Protein AF-A0A1D2MT28-F1 (afdb_monomer_lite)

Secondary structure (DSSP, 8-state):
-----TT-EEEEEEE---SS--HHHHHHHHHHHTSHHHHHTTT--TT--HHHHHHTTT-SEEEEEEE-----S---GGGSGGGTS--EEEEEEEPPP-----------

Sequence (108 aa):
MTERFQGGKFYFMEHVLDPSISLLKITQVILGSLGIWSLLLDGCRLDKDIRKALEQGGFAHVDVKNFRLNLDGGVPLAYAILYLVKPHIYGTATTALKVKAKTNSFGL

Radius of gyration: 19.91 Å; chains: 1; bounding box: 69×28×50 Å

Organism: Orchesella cincta (NCBI:txid48709)

InterPro domains:
  IPR052356 Thiol S-methyltransferase [PTHR45036] (6-94)

pLDDT: mean 73.04, std 12.8, range [37.41, 91.56]

Structure (mmCIF, N/CA/C/O backbone):
data_AF-A0A1D2MT28-F1
#
_entry.id   AF-A0A1D2MT28-F1
#
loop_
_atom_site.group_PDB
_atom_site.id
_atom_site.type_symbol
_atom_site.label_atom_id
_atom_site.label_alt_id
_atom_site.label_comp_id
_atom_site.label_asym_id
_atom_site.label_entity_id
_atom_site.label_seq_id
_atom_site.pdbx_PDB_ins_code
_atom_site.Cartn_x
_atom_site.Cartn_y
_atom_site.Cartn_z
_atom_site.occupancy
_atom_site.B_iso_or_equiv
_atom_site.auth_seq_id
_atom_site.auth_comp_id
_atom_site.auth_asym_id
_atom_site.auth_atom_id
_atom_site.pdbx_PDB_model_num
ATOM 1 N N . MET A 1 1 ? -8.723 -18.581 13.383 1.00 37.41 1 MET A N 1
ATOM 2 C CA . MET A 1 1 ? -9.760 -17.541 13.546 1.00 37.41 1 MET A CA 1
ATOM 3 C C . MET A 1 1 ? -9.310 -16.678 14.717 1.00 37.41 1 MET A C 1
ATOM 5 O O . MET A 1 1 ? -9.408 -17.121 15.848 1.00 37.41 1 MET A O 1
ATOM 9 N N . THR A 1 2 ? -8.633 -15.560 14.461 1.00 51.28 2 THR A N 1
ATOM 10 C CA . THR A 1 2 ? -8.054 -14.710 15.515 1.00 51.28 2 THR A CA 1
ATOM 11 C C . THR A 1 2 ? -9.150 -13.820 16.094 1.00 51.28 2 THR A C 1
ATOM 13 O O . THR A 1 2 ? -9.696 -12.979 15.379 1.00 51.28 2 THR A O 1
ATOM 16 N N . GLU A 1 3 ? -9.504 -14.021 17.364 1.00 56.28 3 GLU A N 1
ATOM 17 C CA . GLU A 1 3 ? -10.391 -13.105 18.084 1.00 56.28 3 GLU A CA 1
ATOM 18 C C . GLU A 1 3 ? -9.769 -11.702 18.101 1.00 56.28 3 GLU A C 1
ATOM 20 O O . GLU A 1 3 ? -8.596 -11.533 18.438 1.00 56.28 3 GLU A O 1
ATOM 25 N N . ARG A 1 4 ? -10.536 -10.684 17.695 1.00 63.75 4 ARG A N 1
ATOM 26 C CA . ARG A 1 4 ? -10.084 -9.289 17.701 1.00 63.75 4 ARG A CA 1
ATOM 27 C C . ARG A 1 4 ? -10.725 -8.551 18.874 1.00 63.75 4 ARG A C 1
ATOM 29 O O . ARG A 1 4 ? -11.948 -8.510 18.982 1.00 63.75 4 ARG A O 1
ATOM 36 N N . PHE A 1 5 ? -9.906 -7.945 19.731 1.00 70.69 5 PHE A N 1
ATOM 37 C CA . PHE A 1 5 ? -10.370 -7.150 20.870 1.00 70.69 5 PHE A CA 1
ATOM 38 C C . PHE A 1 5 ? -11.194 -5.941 20.410 1.00 70.69 5 PHE A C 1
ATOM 40 O O . PHE A 1 5 ? -10.892 -5.322 19.387 1.00 70.69 5 PHE A O 1
ATOM 47 N N . GLN A 1 6 ? -12.240 -5.602 21.163 1.00 81.50 6 GLN A N 1
ATOM 48 C CA . GLN A 1 6 ? -13.125 -4.473 20.860 1.00 81.50 6 GLN A CA 1
ATOM 49 C C . GLN A 1 6 ? -12.384 -3.145 21.042 1.00 81.50 6 GLN A C 1
ATOM 51 O O . GLN A 1 6 ? -11.685 -2.962 22.035 1.00 81.50 6 GLN A O 1
ATOM 56 N N . GLY A 1 7 ? -12.520 -2.229 20.080 1.00 80.06 7 GLY A N 1
ATOM 57 C CA . GLY A 1 7 ? -11.751 -0.978 20.050 1.00 80.06 7 GLY A CA 1
ATOM 58 C C . GLY A 1 7 ? -10.244 -1.145 19.822 1.00 80.06 7 GLY A C 1
ATOM 59 O O . GLY A 1 7 ? -9.506 -0.162 19.872 1.00 80.06 7 GLY A O 1
ATOM 60 N N . GLY A 1 8 ? -9.776 -2.371 19.578 1.00 84.62 8 GLY A N 1
ATOM 61 C CA . GLY A 1 8 ? -8.382 -2.669 19.282 1.00 84.62 8 GLY A CA 1
ATOM 62 C C . GLY A 1 8 ? -7.917 -2.016 17.980 1.00 84.62 8 GLY A C 1
ATOM 63 O O . GLY A 1 8 ? -8.695 -1.835 17.038 1.00 84.62 8 GLY A O 1
ATOM 64 N N . LYS A 1 9 ? -6.623 -1.684 17.924 1.00 88.38 9 LYS A N 1
ATOM 65 C CA . LYS A 1 9 ? -5.958 -1.117 16.746 1.00 88.38 9 LYS A CA 1
ATOM 66 C C . LYS A 1 9 ? -4.923 -2.091 16.201 1.00 88.38 9 LYS A C 1
ATOM 68 O O . LYS A 1 9 ? -4.062 -2.565 16.934 1.00 88.38 9 LYS A O 1
ATOM 73 N N . PHE A 1 10 ? -5.005 -2.353 14.906 1.00 87.31 10 PHE A N 1
ATOM 74 C CA . PHE A 1 10 ? -4.014 -3.091 14.139 1.00 87.31 10 PHE A CA 1
ATOM 75 C C . PHE A 1 10 ? -3.154 -2.094 13.364 1.00 87.31 10 PHE A C 1
ATOM 77 O O . PHE A 1 10 ? -3.671 -1.393 12.498 1.00 87.31 10 PHE A O 1
ATOM 84 N N . TYR A 1 11 ? -1.869 -2.008 13.699 1.00 89.12 11 TYR A N 1
ATOM 85 C CA . TYR A 1 11 ? -0.899 -1.150 13.017 1.00 89.12 11 TYR A CA 1
ATOM 86 C C . TYR A 1 11 ? -0.166 -1.973 11.964 1.00 89.12 11 TYR A C 1
ATOM 88 O O . TYR A 1 11 ? 0.247 -3.095 12.250 1.00 89.12 11 TYR A O 1
ATOM 96 N N . PHE A 1 12 ? 0.004 -1.425 10.765 1.00 86.19 12 PHE A N 1
ATOM 97 C CA . PHE A 1 12 ? 0.679 -2.124 9.673 1.00 86.19 12 PHE A CA 1
ATOM 98 C C . PHE A 1 12 ? 1.568 -1.181 8.870 1.00 86.19 12 PHE A C 1
ATOM 100 O O . PHE A 1 12 ? 1.326 0.028 8.819 1.00 86.19 12 PHE A O 1
ATOM 107 N N . MET A 1 13 ? 2.584 -1.761 8.237 1.00 86.31 13 MET A N 1
ATOM 108 C CA . MET A 1 13 ? 3.447 -1.127 7.251 1.00 86.31 13 MET A CA 1
ATOM 109 C C . MET A 1 13 ? 3.775 -2.174 6.190 1.00 86.31 13 MET A C 1
ATOM 111 O O . MET A 1 13 ? 4.364 -3.197 6.512 1.00 86.31 13 MET A O 1
ATOM 115 N N . GLU A 1 14 ? 3.359 -1.943 4.952 1.00 81.31 14 GLU A N 1
ATOM 116 C CA . GLU A 1 14 ? 3.383 -2.956 3.897 1.00 81.31 14 GLU A CA 1
ATOM 117 C C . GLU A 1 14 ? 3.824 -2.371 2.567 1.00 81.31 14 GLU A C 1
ATOM 119 O O . GLU A 1 14 ? 3.638 -1.179 2.303 1.00 81.31 14 GLU A O 1
ATOM 124 N N . HIS A 1 15 ? 4.358 -3.237 1.710 1.00 84.25 15 HIS A N 1
ATOM 125 C CA . HIS A 1 15 ? 4.541 -2.918 0.303 1.00 84.25 15 HIS A CA 1
ATOM 126 C C . HIS A 1 15 ? 3.200 -3.026 -0.418 1.00 84.25 15 HIS A C 1
ATOM 128 O O . HIS A 1 15 ? 2.400 -3.922 -0.158 1.00 84.25 15 HIS A O 1
ATOM 134 N N . VAL A 1 16 ? 2.967 -2.116 -1.350 1.00 77.94 16 VAL A N 1
ATOM 135 C CA . VAL A 1 16 ? 1.824 -2.161 -2.250 1.00 77.94 16 VAL A CA 1
ATOM 136 C C . VAL A 1 16 ? 2.305 -2.094 -3.682 1.00 77.94 16 VAL A C 1
ATOM 138 O O . VAL A 1 16 ? 3.343 -1.509 -4.002 1.00 77.94 16 VAL A O 1
ATOM 141 N N . LEU A 1 17 ? 1.506 -2.695 -4.551 1.00 76.94 17 LEU A N 1
ATOM 142 C CA . LEU A 1 17 ? 1.703 -2.595 -5.981 1.00 76.94 17 LEU A CA 1
ATOM 143 C C . LEU A 1 17 ? 1.609 -1.126 -6.402 1.00 76.94 17 LEU A C 1
ATOM 145 O O . LEU A 1 17 ? 0.714 -0.407 -5.948 1.00 76.94 17 LEU A O 1
ATOM 149 N N . ASP A 1 18 ? 2.510 -0.674 -7.275 1.00 71.12 18 ASP A N 1
ATOM 150 C CA . ASP A 1 18 ? 2.442 0.705 -7.745 1.00 71.12 18 ASP A CA 1
ATOM 151 C C . ASP A 1 18 ? 1.096 0.963 -8.463 1.00 71.12 18 ASP A C 1
ATOM 153 O O . ASP A 1 18 ? 0.697 0.193 -9.354 1.00 71.12 18 ASP A O 1
ATOM 157 N N . PRO A 1 19 ? 0.337 2.004 -8.059 1.00 65.88 19 PRO A N 1
ATOM 158 C CA . PRO A 1 19 ? -0.941 2.317 -8.687 1.00 65.88 19 PRO A CA 1
ATOM 159 C C . PRO A 1 19 ? -0.765 2.777 -10.140 1.00 65.88 19 PRO A C 1
ATOM 161 O O . PRO A 1 19 ? -1.673 2.591 -10.949 1.00 65.88 19 PRO A O 1
ATOM 164 N N . SER A 1 20 ? 0.400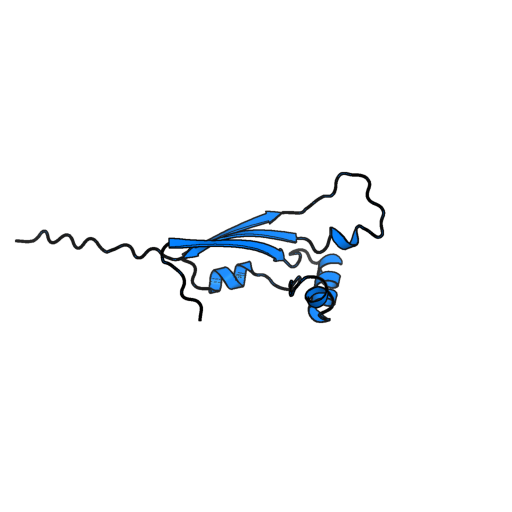 3.326 -10.496 1.00 66.25 20 SER A N 1
ATOM 165 C CA . SER A 1 20 ? 0.726 3.701 -11.869 1.00 66.25 20 SER A CA 1
ATOM 166 C C . SER A 1 20 ? 1.078 2.475 -12.715 1.00 66.25 20 SER A C 1
ATOM 168 O O . SER A 1 20 ? 1.685 1.512 -12.246 1.00 66.25 20 SER A O 1
ATOM 170 N N . ILE A 1 21 ? 0.702 2.494 -13.995 1.00 60.41 21 ILE A N 1
ATOM 171 C CA . ILE A 1 21 ? 1.131 1.471 -14.954 1.00 60.41 21 ILE A CA 1
ATOM 172 C C . ILE A 1 21 ? 2.583 1.786 -15.333 1.00 60.41 21 ILE A C 1
ATOM 174 O O . ILE A 1 21 ? 2.843 2.534 -16.270 1.00 60.41 21 ILE A O 1
ATOM 178 N N . SER A 1 22 ? 3.527 1.269 -14.549 1.00 69.50 22 SER A N 1
ATOM 179 C CA . SER A 1 22 ? 4.962 1.510 -14.715 1.00 69.50 22 SER A CA 1
ATOM 180 C C . SER A 1 22 ? 5.735 0.199 -14.880 1.00 69.50 22 SER A C 1
ATOM 182 O O . SER A 1 22 ? 5.270 -0.872 -14.487 1.00 69.50 22 SER A O 1
ATOM 184 N N . LEU A 1 23 ? 6.950 0.274 -15.433 1.00 72.38 23 LEU A N 1
ATOM 185 C CA . LEU A 1 23 ? 7.874 -0.870 -15.490 1.00 72.38 23 LEU A CA 1
ATOM 186 C C . LEU A 1 23 ? 8.137 -1.457 -14.094 1.00 72.38 23 LEU A C 1
ATOM 188 O O . LEU A 1 23 ? 8.308 -2.663 -13.958 1.00 72.38 23 LEU A O 1
ATOM 192 N N . LEU A 1 24 ? 8.067 -0.616 -13.058 1.00 73.94 24 LEU A N 1
ATOM 193 C CA . LEU A 1 24 ? 8.117 -1.013 -11.654 1.00 73.94 24 LEU A CA 1
ATOM 194 C C . LEU A 1 24 ? 6.976 -1.955 -11.258 1.00 73.94 24 LEU A C 1
ATOM 196 O O . LEU A 1 24 ? 7.201 -2.961 -10.597 1.00 73.94 24 LEU A O 1
ATOM 200 N N . LYS A 1 25 ? 5.753 -1.679 -11.710 1.00 74.31 25 LYS A N 1
ATOM 201 C CA . LYS A 1 25 ? 4.604 -2.557 -11.472 1.00 74.31 25 LYS A CA 1
ATOM 202 C C . LYS A 1 25 ? 4.804 -3.934 -12.106 1.00 74.31 25 LYS A C 1
ATOM 204 O O . LYS A 1 25 ? 4.467 -4.948 -11.504 1.00 74.31 25 LYS A O 1
ATOM 209 N N . ILE A 1 26 ? 5.370 -3.982 -13.311 1.00 78.12 26 ILE A N 1
ATOM 210 C CA . ILE A 1 26 ? 5.645 -5.240 -14.018 1.00 78.12 26 ILE A CA 1
ATOM 211 C C . ILE A 1 26 ? 6.735 -6.033 -13.287 1.00 78.12 26 ILE A C 1
ATOM 213 O O . ILE A 1 26 ? 6.558 -7.229 -13.063 1.00 78.12 26 ILE A O 1
ATOM 217 N N . THR A 1 27 ? 7.819 -5.386 -12.840 1.00 75.62 27 THR A N 1
ATOM 218 C CA . THR A 1 27 ? 8.849 -6.070 -12.042 1.00 75.62 27 THR A CA 1
ATOM 219 C C . THR A 1 27 ? 8.302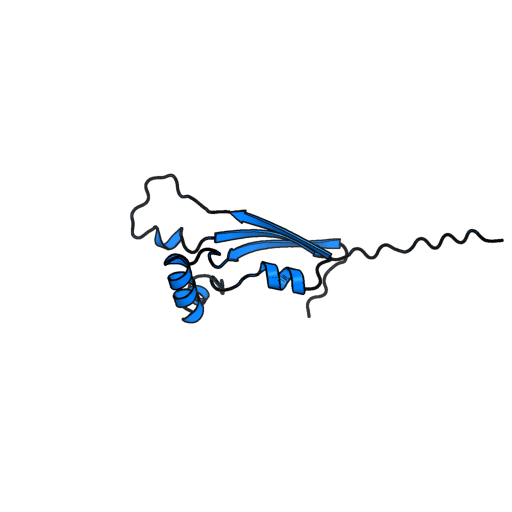 -6.546 -10.698 1.00 75.62 27 THR A C 1
ATOM 221 O O . THR A 1 27 ? 8.587 -7.675 -10.311 1.00 75.62 27 THR A O 1
ATOM 224 N N . GLN A 1 28 ? 7.450 -5.764 -10.026 1.00 74.88 28 GLN A N 1
ATOM 225 C CA . GLN A 1 28 ? 6.766 -6.172 -8.794 1.00 74.88 28 GLN A CA 1
ATOM 226 C C . GLN A 1 28 ? 5.869 -7.402 -9.003 1.00 74.88 28 GLN A C 1
ATOM 228 O O . GLN A 1 28 ? 5.926 -8.339 -8.208 1.00 74.88 28 GLN A O 1
ATOM 233 N N . VAL A 1 29 ? 5.071 -7.437 -10.077 1.00 79.44 29 VAL A N 1
ATOM 234 C CA . VAL A 1 29 ? 4.201 -8.583 -10.392 1.00 79.44 29 VAL A CA 1
ATOM 235 C C . VAL A 1 29 ? 5.021 -9.819 -10.739 1.00 79.44 29 VAL A C 1
ATOM 237 O O . VAL A 1 29 ? 4.703 -10.897 -10.249 1.00 79.44 29 VAL A O 1
ATOM 240 N N . ILE A 1 30 ? 6.078 -9.690 -11.543 1.00 81.44 30 ILE A N 1
ATOM 241 C CA . ILE A 1 30 ? 6.931 -10.827 -11.917 1.00 81.44 30 ILE A CA 1
ATOM 242 C C . ILE A 1 30 ? 7.663 -11.368 -10.683 1.00 81.44 30 ILE A C 1
ATOM 244 O O . ILE A 1 30 ? 7.594 -12.564 -10.412 1.00 81.44 30 ILE A O 1
ATOM 248 N N . LEU A 1 31 ? 8.299 -10.505 -9.885 1.00 75.75 31 LEU A N 1
ATOM 249 C CA . LEU A 1 31 ? 9.014 -10.918 -8.673 1.00 75.75 31 LEU A CA 1
ATOM 250 C C . LEU A 1 31 ? 8.071 -11.503 -7.611 1.00 75.75 31 LEU A C 1
ATOM 252 O O . LEU A 1 31 ? 8.434 -12.472 -6.941 1.00 75.75 31 LEU A O 1
ATOM 256 N N . GLY A 1 32 ? 6.863 -10.945 -7.472 1.00 75.56 32 GLY A N 1
ATOM 257 C CA . GLY A 1 32 ? 5.824 -11.454 -6.577 1.00 75.56 32 GLY A CA 1
ATOM 258 C C . GLY A 1 32 ? 5.243 -12.794 -7.038 1.00 75.56 32 GLY A C 1
ATOM 259 O O . GLY A 1 32 ? 5.149 -13.727 -6.243 1.00 75.56 32 GLY A O 1
ATOM 260 N N . SER A 1 33 ? 4.908 -12.924 -8.325 1.00 79.31 33 SER A N 1
ATOM 261 C CA . SER A 1 33 ? 4.254 -14.120 -8.885 1.00 79.31 33 SER A CA 1
ATOM 262 C C . SER A 1 33 ? 5.204 -15.305 -9.028 1.00 79.31 33 SER A C 1
ATOM 264 O O . SER A 1 33 ? 4.788 -16.445 -8.850 1.00 79.31 33 SER A O 1
ATOM 266 N N . LEU A 1 34 ? 6.487 -15.049 -9.301 1.00 81.50 34 LEU A N 1
ATOM 267 C CA . LEU A 1 34 ? 7.526 -16.081 -9.303 1.00 81.50 34 LEU A CA 1
ATOM 268 C C . LEU A 1 34 ? 7.920 -16.522 -7.886 1.00 81.50 34 LEU A C 1
ATOM 270 O O . LEU A 1 34 ? 8.775 -17.389 -7.732 1.00 81.50 34 LEU A O 1
ATOM 274 N N . GLY A 1 35 ? 7.355 -15.904 -6.843 1.00 75.44 35 GLY A N 1
ATOM 275 C CA . GLY A 1 35 ? 7.659 -16.221 -5.448 1.00 75.44 35 GLY A CA 1
ATOM 276 C C . GLY A 1 35 ? 9.060 -15.804 -5.000 1.00 75.44 35 GLY A C 1
ATOM 277 O O . GLY A 1 35 ? 9.347 -15.872 -3.811 1.00 75.44 35 GLY A O 1
ATOM 278 N N . ILE A 1 36 ? 9.907 -15.309 -5.909 1.00 80.31 36 ILE A N 1
ATOM 279 C CA . ILE A 1 36 ? 11.268 -14.838 -5.624 1.00 80.31 36 ILE A CA 1
ATOM 280 C C . ILE A 1 36 ? 11.222 -13.759 -4.540 1.00 80.31 36 ILE A C 1
ATOM 282 O O . ILE A 1 36 ? 11.998 -13.797 -3.592 1.00 80.31 36 ILE A O 1
ATOM 286 N N . TRP A 1 37 ? 10.267 -12.833 -4.631 1.00 78.31 37 TRP A N 1
ATOM 287 C CA . TRP A 1 37 ? 10.127 -11.774 -3.638 1.00 78.31 37 TRP A CA 1
ATOM 288 C C . TRP A 1 37 ? 9.676 -12.283 -2.271 1.00 78.31 37 TRP A C 1
ATOM 290 O O . TRP A 1 37 ? 10.277 -11.966 -1.249 1.00 78.31 37 TRP A O 1
ATOM 300 N N . SER A 1 38 ? 8.630 -13.109 -2.271 1.00 78.75 38 SER A N 1
ATOM 301 C CA . SER A 1 38 ? 8.096 -13.739 -1.064 1.00 78.75 38 SER A CA 1
ATOM 302 C C . SER A 1 38 ? 9.152 -14.604 -0.371 1.00 78.75 38 SER A C 1
ATOM 304 O O . SER A 1 38 ? 9.143 -14.706 0.849 1.00 78.75 38 SER A O 1
ATOM 306 N N . LEU A 1 39 ? 10.053 -15.226 -1.133 1.00 79.62 39 LEU A N 1
ATOM 307 C CA . LEU A 1 39 ? 11.148 -16.034 -0.608 1.00 79.62 39 LEU A CA 1
ATOM 308 C C . LEU A 1 39 ? 12.263 -15.168 -0.005 1.00 79.62 39 LEU A C 1
ATOM 310 O O . LEU A 1 39 ? 12.816 -15.524 1.029 1.00 79.62 39 LEU A O 1
ATOM 314 N N . LEU A 1 40 ? 12.592 -14.037 -0.638 1.00 76.69 40 LEU A N 1
ATOM 315 C CA . LEU A 1 40 ? 13.680 -13.158 -0.199 1.00 76.69 40 LEU A CA 1
ATOM 316 C C . LEU A 1 40 ? 13.290 -12.223 0.958 1.00 76.69 40 LEU A C 1
ATOM 318 O O . LEU A 1 40 ? 14.176 -11.755 1.668 1.00 76.69 40 LEU A O 1
ATOM 322 N N . LEU A 1 41 ? 11.997 -11.925 1.143 1.00 75.25 41 LEU A N 1
ATOM 323 C CA . LEU A 1 41 ? 11.507 -10.908 2.087 1.00 75.25 41 LEU A CA 1
ATOM 324 C C . LEU A 1 41 ? 10.348 -11.399 2.962 1.00 75.25 41 LEU A C 1
ATOM 326 O O . LEU A 1 41 ? 9.327 -10.728 3.089 1.00 75.25 41 LEU A O 1
ATOM 330 N N . ASP A 1 42 ? 10.520 -12.579 3.554 1.00 73.38 42 ASP A N 1
ATOM 331 C CA . ASP A 1 42 ? 9.659 -13.128 4.615 1.00 73.38 42 ASP A CA 1
ATOM 332 C C . ASP A 1 42 ? 8.159 -13.143 4.278 1.00 73.38 42 ASP A C 1
ATOM 334 O O . ASP A 1 42 ? 7.294 -12.698 5.029 1.00 73.38 42 ASP A O 1
ATOM 338 N N . GLY A 1 43 ? 7.825 -13.610 3.077 1.00 72.50 43 GLY A N 1
ATOM 339 C CA . GLY A 1 43 ? 6.432 -13.696 2.653 1.00 72.50 43 GLY A CA 1
ATOM 340 C C . GLY A 1 43 ? 5.835 -12.382 2.152 1.00 72.50 43 GLY A C 1
ATOM 341 O O . GLY A 1 43 ? 4.647 -12.361 1.827 1.00 72.50 43 GLY A O 1
ATOM 342 N N . CYS A 1 44 ? 6.618 -11.298 2.058 1.00 73.81 44 CYS A N 1
ATOM 343 C CA . CYS A 1 44 ? 6.130 -10.016 1.562 1.00 73.81 44 CYS A CA 1
ATOM 344 C C . CYS A 1 44 ? 5.563 -10.152 0.139 1.00 73.81 44 CYS A C 1
ATOM 346 O O . CYS A 1 44 ? 6.126 -10.823 -0.732 1.00 73.81 44 CYS A O 1
ATOM 348 N N . ARG A 1 45 ? 4.421 -9.506 -0.109 1.00 73.88 45 ARG A N 1
ATOM 349 C CA . ARG A 1 45 ? 3.682 -9.583 -1.373 1.00 73.88 45 ARG A CA 1
ATOM 350 C C . ARG A 1 45 ? 3.596 -8.206 -2.013 1.00 73.88 45 ARG A C 1
ATOM 352 O O . ARG A 1 45 ? 2.718 -7.421 -1.681 1.00 73.88 45 ARG A O 1
ATOM 359 N N . LEU A 1 46 ? 4.479 -7.946 -2.973 1.00 73.56 46 LEU A N 1
ATOM 360 C CA . LEU A 1 46 ? 4.483 -6.708 -3.769 1.00 73.56 46 LEU A CA 1
ATOM 361 C C . LEU A 1 46 ? 3.251 -6.531 -4.647 1.00 73.56 46 LEU A C 1
ATOM 363 O O . LEU A 1 46 ? 2.963 -5.436 -5.111 1.00 73.56 46 LEU A O 1
ATOM 367 N N . ASP A 1 47 ? 2.573 -7.634 -4.931 1.00 71.50 47 ASP A N 1
ATOM 368 C CA . ASP A 1 47 ? 1.460 -7.740 -5.858 1.00 71.50 47 ASP A CA 1
ATOM 369 C C . ASP A 1 47 ? 0.095 -7.587 -5.179 1.00 71.50 47 ASP A C 1
ATOM 371 O O . ASP A 1 47 ? -0.936 -7.658 -5.849 1.00 71.50 47 ASP A O 1
ATOM 375 N N . LYS A 1 48 ? 0.062 -7.376 -3.857 1.00 75.12 48 LYS A N 1
ATOM 376 C CA . LYS A 1 48 ? -1.181 -7.278 -3.092 1.00 75.12 48 LYS A CA 1
ATOM 377 C C . LYS A 1 48 ? -1.507 -5.852 -2.674 1.00 75.12 48 LYS A C 1
ATOM 379 O O . LYS A 1 48 ? -0.663 -5.081 -2.237 1.00 75.12 48 LYS A O 1
ATOM 384 N N . ASP A 1 49 ? -2.797 -5.548 -2.744 1.00 77.50 49 ASP A N 1
ATOM 385 C CA . ASP A 1 49 ? -3.390 -4.354 -2.156 1.00 77.50 49 ASP A CA 1
ATOM 386 C C . ASP A 1 49 ? -4.022 -4.723 -0.805 1.00 77.50 49 ASP A C 1
ATOM 388 O O . ASP A 1 49 ? -5.174 -5.165 -0.731 1.00 77.50 49 ASP A O 1
ATOM 392 N N . ILE A 1 50 ? -3.247 -4.593 0.279 1.00 81.44 50 ILE A N 1
ATOM 393 C CA . ILE A 1 50 ? -3.721 -4.924 1.632 1.00 81.44 50 ILE A CA 1
ATOM 394 C C . ILE A 1 50 ? -4.828 -3.974 2.107 1.00 81.44 50 ILE A C 1
ATOM 396 O O . ILE A 1 50 ? -5.634 -4.365 2.950 1.00 81.44 50 ILE A O 1
ATOM 400 N N . ARG A 1 51 ? -4.945 -2.764 1.538 1.00 82.56 51 ARG A N 1
ATOM 401 C CA . ARG A 1 51 ? -6.010 -1.820 1.903 1.00 82.56 51 ARG A CA 1
ATOM 402 C C . ARG A 1 51 ? -7.381 -2.451 1.685 1.00 82.56 51 ARG A C 1
ATOM 404 O O . ARG A 1 51 ? -8.179 -2.482 2.615 1.00 82.56 51 ARG A O 1
ATOM 411 N N . LYS A 1 52 ? -7.619 -3.032 0.505 1.00 82.94 52 LYS A N 1
ATOM 412 C CA . LYS A 1 52 ? -8.894 -3.698 0.190 1.00 82.94 52 LYS A CA 1
ATOM 413 C C . LYS A 1 52 ? -9.172 -4.875 1.118 1.00 82.94 52 LYS A C 1
ATOM 415 O O . LYS A 1 52 ? -10.302 -5.055 1.562 1.00 82.94 52 LYS A O 1
ATOM 420 N N . ALA A 1 53 ? -8.141 -5.655 1.440 1.00 84.94 53 ALA A N 1
ATOM 421 C CA . ALA A 1 53 ? -8.275 -6.779 2.363 1.00 84.94 53 ALA A CA 1
ATOM 422 C C . ALA A 1 53 ? -8.637 -6.319 3.788 1.00 84.94 53 ALA A C 1
ATOM 424 O O . ALA A 1 53 ? -9.421 -6.981 4.465 1.00 84.94 53 ALA A O 1
ATOM 425 N N . LEU A 1 54 ? -8.105 -5.1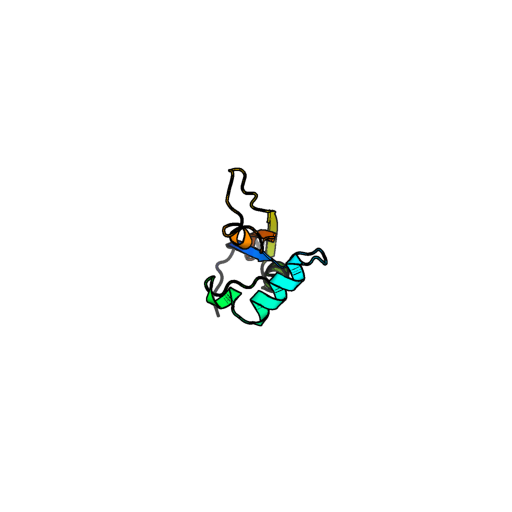78 4.240 1.00 85.75 54 LEU A N 1
ATOM 426 C CA . LEU A 1 54 ? -8.446 -4.582 5.533 1.00 85.75 54 LEU A CA 1
ATOM 427 C C . LEU A 1 54 ? -9.850 -3.970 5.526 1.00 85.75 54 LEU A C 1
ATOM 429 O O . LEU A 1 54 ? -10.607 -4.192 6.466 1.00 85.75 54 LEU A O 1
ATOM 433 N N . GLU A 1 55 ? -10.233 -3.269 4.461 1.00 85.00 55 GLU A N 1
ATOM 434 C CA . GLU A 1 55 ? -11.582 -2.710 4.299 1.00 85.00 55 GLU A CA 1
ATOM 435 C C . GLU A 1 55 ? -12.656 -3.811 4.294 1.00 85.00 55 GLU A C 1
ATOM 437 O O . GLU A 1 55 ? -13.686 -3.683 4.951 1.00 85.00 55 GLU A O 1
ATOM 442 N N . GLN A 1 56 ? -12.389 -4.943 3.638 1.00 86.12 56 GLN A N 1
ATOM 443 C CA . GLN A 1 56 ? -13.274 -6.116 3.636 1.00 86.12 56 GLN A CA 1
ATOM 444 C C . GLN A 1 56 ? -13.161 -6.968 4.913 1.00 86.12 56 GLN A C 1
ATOM 446 O O . GLN A 1 56 ? -13.995 -7.835 5.165 1.00 86.12 56 GLN A O 1
ATOM 451 N N . GLY A 1 57 ? -12.138 -6.730 5.738 1.00 83.81 57 GLY A N 1
ATOM 452 C CA . GLY A 1 57 ? -11.776 -7.556 6.891 1.00 83.81 57 GLY A CA 1
ATOM 453 C C . GLY A 1 57 ? -12.635 -7.356 8.145 1.00 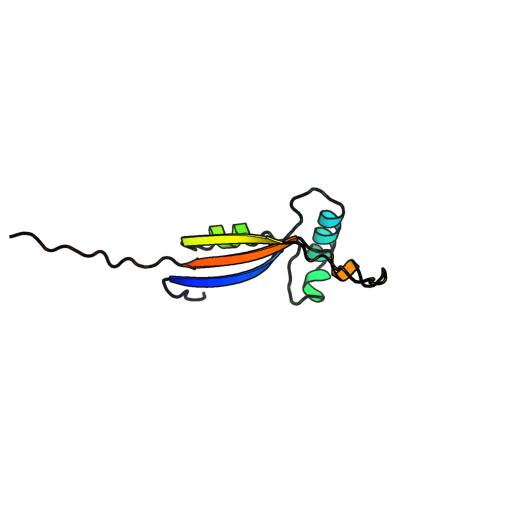83.81 57 GLY A C 1
ATOM 454 O O . GLY A 1 57 ? -12.333 -7.966 9.177 1.00 83.81 57 GLY A O 1
ATOM 455 N N . GLY A 1 58 ? -13.672 -6.514 8.078 1.00 84.75 58 GLY A N 1
ATOM 456 C CA . GLY A 1 58 ? -14.601 -6.245 9.182 1.00 84.75 58 GLY A CA 1
ATOM 457 C C . GLY A 1 58 ? -14.086 -5.242 10.221 1.00 84.75 58 GLY A C 1
ATOM 458 O O . GLY A 1 58 ? -14.549 -5.245 11.362 1.00 84.75 58 GLY A O 1
ATOM 459 N N . PHE A 1 59 ? -13.110 -4.404 9.862 1.00 86.56 59 PHE A N 1
ATOM 460 C CA . PHE A 1 59 ? -12.705 -3.270 10.694 1.00 86.56 59 PHE A CA 1
ATOM 461 C C . PHE A 1 59 ? -13.737 -2.142 10.591 1.00 86.56 59 PHE A C 1
ATOM 463 O O . PHE A 1 59 ? -14.330 -1.923 9.541 1.00 86.56 59 PHE A O 1
ATOM 470 N N . ALA A 1 60 ? -13.945 -1.410 11.685 1.00 87.88 60 ALA A N 1
ATOM 471 C CA . ALA A 1 60 ? -14.859 -0.270 11.705 1.00 87.88 60 ALA A CA 1
ATOM 472 C C . ALA A 1 60 ? -14.259 0.961 11.015 1.00 87.88 60 ALA A C 1
ATOM 474 O O . ALA A 1 60 ? -14.987 1.781 10.464 1.00 87.88 60 ALA A O 1
ATOM 475 N N . HIS A 1 61 ? -12.933 1.105 11.066 1.00 88.81 61 HIS A N 1
ATOM 476 C CA . HIS A 1 61 ? -12.228 2.216 10.439 1.00 88.81 61 HIS A CA 1
ATOM 477 C C . HIS A 1 61 ? -10.824 1.794 10.008 1.00 88.81 61 HIS A C 1
ATOM 479 O O . HIS A 1 61 ? -10.120 1.146 10.783 1.00 88.81 61 HIS A O 1
ATOM 485 N N . VAL A 1 62 ? -10.409 2.177 8.801 1.00 90.25 62 VAL A N 1
ATOM 486 C CA . VAL A 1 62 ? -9.080 1.888 8.248 1.00 90.25 62 VAL A CA 1
ATOM 487 C C . VAL A 1 62 ? -8.462 3.205 7.770 1.00 90.25 62 VAL A C 1
ATOM 489 O O . VAL A 1 62 ? -8.940 3.796 6.806 1.00 90.25 62 VAL A O 1
ATOM 492 N N . ASP A 1 63 ? -7.411 3.664 8.451 1.00 91.56 63 ASP A N 1
ATOM 493 C CA . ASP A 1 63 ? -6.608 4.830 8.064 1.00 91.56 63 ASP A CA 1
ATOM 494 C C . ASP A 1 63 ? -5.296 4.359 7.445 1.00 91.56 63 ASP A C 1
ATOM 496 O O . ASP A 1 63 ? -4.615 3.505 8.016 1.00 91.56 63 ASP A O 1
ATOM 500 N N . VAL A 1 64 ? -4.943 4.893 6.277 1.00 90.12 64 VAL A N 1
ATOM 501 C CA . VAL A 1 64 ? -3.798 4.407 5.500 1.00 90.12 64 VAL A CA 1
ATOM 502 C C . VAL A 1 64 ? -3.127 5.553 4.758 1.00 90.12 64 VAL A C 1
ATOM 504 O O . VAL A 1 64 ? -3.759 6.245 3.955 1.00 90.12 64 VAL A O 1
ATOM 507 N N . LYS A 1 65 ? -1.815 5.675 4.935 1.00 88.06 65 LYS A N 1
ATOM 508 C CA . LYS A 1 65 ? -0.971 6.688 4.304 1.00 88.06 65 LYS A CA 1
ATOM 509 C C . LYS A 1 65 ? 0.057 6.033 3.401 1.00 88.06 65 LYS A C 1
ATOM 511 O O . LYS A 1 65 ? 0.690 5.056 3.786 1.00 88.06 65 LYS A O 1
ATOM 516 N N . ASN A 1 66 ? 0.229 6.596 2.210 1.00 85.75 66 ASN A N 1
ATOM 517 C CA . ASN A 1 66 ? 1.261 6.170 1.272 1.00 85.75 66 ASN A CA 1
ATOM 518 C C . ASN A 1 66 ? 2.566 6.907 1.567 1.00 85.75 66 ASN A C 1
ATOM 520 O O . ASN A 1 66 ? 2.549 8.103 1.859 1.00 85.75 66 ASN A O 1
ATOM 524 N N . PHE A 1 67 ? 3.693 6.220 1.428 1.00 82.81 67 PHE A N 1
ATOM 525 C CA . PHE A 1 67 ? 5.006 6.847 1.472 1.00 82.81 67 PHE A CA 1
ATOM 526 C C . PHE A 1 67 ? 5.994 6.141 0.545 1.00 82.81 67 PHE A C 1
ATOM 528 O O . PHE A 1 67 ? 5.827 4.982 0.153 1.00 82.81 67 PHE A O 1
ATOM 535 N N . ARG A 1 68 ? 7.043 6.877 0.185 1.00 76.62 68 ARG A N 1
ATOM 536 C CA . ARG A 1 68 ? 8.186 6.378 -0.572 1.00 76.62 68 ARG A CA 1
ATOM 537 C C . ARG A 1 68 ? 9.433 6.668 0.242 1.00 76.62 68 ARG A C 1
ATOM 539 O O . ARG A 1 68 ? 9.612 7.772 0.742 1.00 76.62 68 ARG A O 1
ATOM 546 N N . LEU A 1 69 ? 10.267 5.655 0.403 1.00 69.19 69 LEU A N 1
ATOM 547 C CA . LEU A 1 69 ? 11.562 5.800 1.055 1.00 69.19 69 LEU A CA 1
ATOM 548 C C . LEU A 1 69 ? 12.569 6.212 -0.015 1.00 69.19 69 LEU A C 1
ATOM 550 O O . LEU A 1 69 ? 12.978 5.360 -0.810 1.00 69.19 69 LEU A O 1
ATOM 554 N N . ASN A 1 70 ? 12.943 7.487 -0.004 1.00 64.88 70 ASN A N 1
ATOM 555 C CA . ASN A 1 70 ? 14.035 8.020 -0.807 1.00 64.88 70 ASN A CA 1
ATOM 556 C C . ASN A 1 70 ? 15.350 7.817 -0.052 1.00 64.88 70 ASN A C 1
ATOM 558 O O . ASN A 1 70 ? 15.396 7.982 1.168 1.00 64.88 70 ASN A O 1
ATOM 562 N N . LEU A 1 71 ? 16.394 7.397 -0.763 1.00 62.16 71 LEU A N 1
ATOM 563 C CA . LEU A 1 71 ? 17.744 7.412 -0.220 1.00 62.16 71 LEU A CA 1
ATOM 564 C C . LEU A 1 71 ? 18.469 8.656 -0.663 1.00 62.16 71 LEU A C 1
ATOM 566 O O . LEU A 1 71 ? 18.868 8.765 -1.823 1.00 62.16 71 LEU A O 1
ATOM 570 N N . ASP A 1 72 ? 18.762 9.499 0.304 1.00 59.00 72 ASP A N 1
ATOM 571 C CA . ASP A 1 72 ? 19.560 10.684 0.087 1.00 59.00 72 ASP A CA 1
ATOM 572 C C . ASP A 1 72 ? 20.923 10.390 0.734 1.00 59.00 72 ASP A C 1
ATOM 574 O O . ASP A 1 72 ? 21.053 10.431 1.956 1.00 59.00 72 ASP A O 1
ATOM 578 N N . GLY A 1 73 ? 21.921 9.955 -0.053 1.00 58.34 73 GLY A N 1
ATOM 579 C CA . GLY A 1 73 ? 23.213 9.558 0.540 1.00 58.34 73 GLY A CA 1
ATOM 580 C C . GLY A 1 73 ? 24.276 8.868 -0.326 1.00 58.34 73 GLY A C 1
ATOM 581 O O . GLY A 1 73 ? 25.147 8.217 0.238 1.00 58.34 73 GLY A O 1
ATOM 582 N N . GLY A 1 74 ? 24.253 8.974 -1.661 1.00 59.94 74 GLY A N 1
ATOM 583 C CA . GLY A 1 74 ? 25.390 8.522 -2.490 1.00 59.94 74 GLY A CA 1
ATOM 584 C C . GLY A 1 74 ? 25.578 6.999 -2.608 1.00 59.94 74 GLY A C 1
ATOM 585 O O . GLY A 1 74 ? 26.707 6.514 -2.591 1.00 59.94 74 GLY A O 1
ATOM 586 N N . VAL A 1 75 ? 24.491 6.232 -2.734 1.00 58.16 75 VAL A N 1
ATOM 587 C CA . VAL A 1 75 ? 24.553 4.761 -2.839 1.00 58.16 75 VAL A CA 1
ATOM 588 C C . VAL A 1 75 ? 24.903 4.241 -4.253 1.00 58.16 75 VAL A C 1
ATOM 590 O O . VAL A 1 75 ? 24.317 4.699 -5.235 1.00 58.16 75 VAL A O 1
ATOM 593 N N . PRO A 1 76 ? 25.796 3.235 -4.382 1.00 62.56 76 PRO A N 1
ATOM 594 C CA . PRO A 1 76 ? 26.105 2.558 -5.649 1.00 62.56 76 PRO A CA 1
ATOM 595 C C . PRO A 1 76 ? 24.975 1.670 -6.208 1.00 62.56 76 PRO A C 1
ATOM 597 O O . PRO A 1 76 ? 24.198 1.060 -5.476 1.00 62.56 76 PRO A O 1
ATOM 600 N N . LEU A 1 77 ? 24.946 1.521 -7.536 1.00 52.78 77 LEU A N 1
ATOM 601 C CA . LEU A 1 77 ? 23.799 1.066 -8.340 1.00 52.78 77 LEU A CA 1
ATOM 602 C C . LEU A 1 77 ? 23.327 -0.396 -8.131 1.00 52.78 77 LEU A C 1
ATOM 604 O O . LEU A 1 77 ? 22.149 -0.682 -8.325 1.00 52.78 77 LEU A O 1
ATOM 608 N N . ALA A 1 78 ? 24.176 -1.319 -7.666 1.00 62.06 78 ALA A N 1
ATOM 609 C CA . ALA A 1 78 ? 23.753 -2.678 -7.277 1.00 62.06 78 ALA A CA 1
ATOM 610 C C . ALA A 1 78 ? 22.922 -2.699 -5.976 1.00 62.06 78 ALA A C 1
ATOM 612 O O . ALA A 1 78 ? 22.168 -3.636 -5.721 1.00 62.06 78 ALA A O 1
ATOM 613 N N . TYR A 1 79 ? 23.022 -1.630 -5.181 1.00 52.28 79 TYR A N 1
ATOM 614 C CA . TYR A 1 79 ? 22.398 -1.494 -3.870 1.00 52.28 79 TYR A CA 1
ATOM 615 C C . TYR A 1 79 ? 21.062 -0.720 -3.907 1.00 52.28 79 TYR A C 1
ATOM 617 O O . TYR A 1 79 ? 20.498 -0.377 -2.871 1.00 52.28 79 TYR A O 1
ATOM 625 N N . ALA A 1 80 ? 20.522 -0.480 -5.109 1.00 54.72 80 ALA A N 1
ATOM 626 C CA . ALA A 1 80 ? 19.328 0.327 -5.364 1.00 54.72 80 ALA A CA 1
ATOM 627 C C . ALA A 1 80 ? 18.073 -0.479 -5.769 1.00 54.72 80 ALA A C 1
ATOM 629 O O . A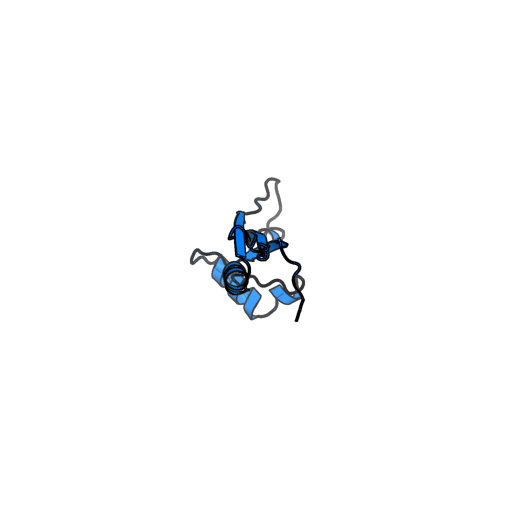LA A 1 80 ? 16.966 0.008 -5.540 1.00 54.72 80 ALA A O 1
ATOM 630 N N . ILE A 1 81 ? 18.195 -1.738 -6.241 1.00 56.28 81 ILE A N 1
ATOM 631 C CA . ILE A 1 81 ? 17.047 -2.683 -6.411 1.00 56.28 81 ILE A CA 1
ATOM 632 C C . ILE A 1 81 ? 16.207 -2.775 -5.116 1.00 56.28 81 ILE A C 1
ATOM 634 O O . ILE A 1 81 ? 14.997 -2.995 -5.102 1.00 56.28 81 ILE A O 1
ATOM 638 N N . LEU A 1 82 ? 16.929 -2.513 -4.031 1.00 55.00 82 LEU A N 1
ATOM 639 C CA . LEU A 1 82 ? 16.626 -2.529 -2.618 1.00 55.00 82 LEU A CA 1
ATOM 640 C C . LEU A 1 82 ? 15.868 -1.311 -2.095 1.00 55.00 82 LEU A C 1
ATOM 642 O O . LEU A 1 82 ? 15.411 -1.327 -0.958 1.00 55.00 82 LEU A O 1
ATOM 646 N N . TYR A 1 83 ? 15.702 -0.256 -2.888 1.00 55.75 83 TYR A N 1
ATOM 647 C CA . TYR A 1 83 ? 14.932 0.910 -2.463 1.00 55.75 83 TYR A CA 1
ATOM 648 C C . TYR A 1 83 ? 13.602 1.035 -3.166 1.00 55.75 83 TYR A C 1
ATOM 650 O O . TYR A 1 83 ? 12.942 2.053 -2.980 1.00 55.75 83 TYR A O 1
ATOM 658 N N . LEU A 1 84 ? 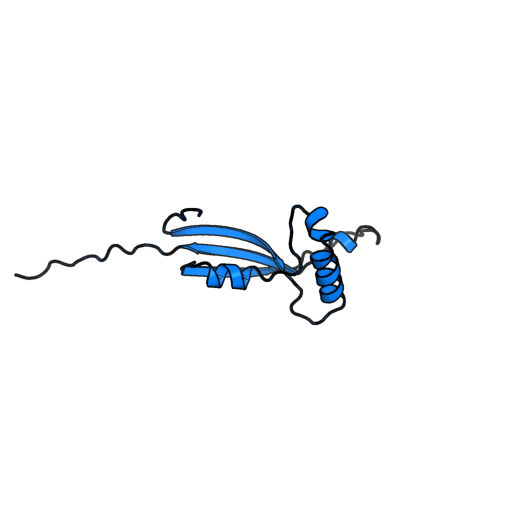13.212 0.043 -3.962 1.00 52.97 84 LEU A N 1
ATOM 659 C CA . LEU A 1 84 ? 12.434 0.383 -5.142 1.00 52.97 84 LEU A CA 1
ATOM 660 C C . LEU A 1 84 ? 11.235 -0.465 -5.473 1.00 52.97 84 LEU A C 1
ATOM 662 O O . LEU A 1 84 ? 10.387 0.008 -6.201 1.00 52.97 84 LEU A O 1
ATOM 666 N N . VAL A 1 85 ? 10.999 -1.599 -4.861 1.00 54.38 85 VAL A N 1
ATOM 667 C CA . VAL A 1 85 ? 9.670 -2.238 -4.946 1.00 54.38 85 VAL A CA 1
ATOM 668 C C . VAL A 1 85 ? 8.590 -1.520 -4.110 1.00 54.38 85 VAL A C 1
ATOM 670 O O . VAL A 1 85 ? 7.609 -2.116 -3.675 1.00 54.38 85 VAL A O 1
ATOM 673 N N . LYS A 1 86 ? 8.809 -0.226 -3.867 1.00 66.25 86 LYS A N 1
ATOM 674 C CA . LYS A 1 86 ? 8.040 0.701 -3.046 1.00 66.25 86 LYS A CA 1
ATOM 675 C C . LYS A 1 86 ? 7.055 1.418 -3.963 1.00 66.25 86 LYS A C 1
ATOM 677 O O . LYS A 1 86 ? 7.489 2.192 -4.811 1.00 66.25 86 LYS A O 1
ATOM 682 N N . PRO A 1 87 ? 5.748 1.266 -3.773 1.00 66.56 87 PRO A N 1
ATOM 683 C CA . PRO A 1 87 ? 5.102 2.085 -2.759 1.00 66.56 87 PRO A CA 1
ATOM 684 C C . PRO A 1 87 ? 4.887 1.328 -1.465 1.00 66.56 87 PRO A C 1
ATOM 686 O O . PRO A 1 87 ? 4.646 0.128 -1.455 1.00 66.56 87 PRO A O 1
ATOM 689 N N . HIS A 1 88 ? 4.996 2.060 -0.367 1.00 81.31 88 HIS A N 1
ATOM 690 C CA . HIS A 1 88 ? 4.617 1.542 0.926 1.00 81.31 88 HIS A CA 1
ATOM 691 C C . HIS A 1 88 ? 3.358 2.229 1.398 1.00 81.31 88 HIS A C 1
ATOM 693 O O . HIS A 1 88 ? 3.126 3.411 1.121 1.00 81.31 88 HIS A O 1
ATOM 699 N N . ILE A 1 89 ? 2.598 1.495 2.189 1.00 85.00 89 ILE A N 1
ATOM 700 C CA . ILE A 1 89 ? 1.565 2.067 3.023 1.00 85.00 89 ILE A CA 1
ATOM 701 C C . ILE A 1 89 ? 1.860 1.768 4.475 1.00 85.00 89 ILE A C 1
ATOM 703 O O . ILE A 1 89 ? 2.367 0.702 4.800 1.00 85.00 89 ILE A O 1
ATOM 707 N N . TYR A 1 90 ? 1.525 2.701 5.350 1.00 89.12 90 TYR A N 1
ATOM 708 C CA . TYR A 1 90 ? 1.388 2.422 6.771 1.00 89.12 90 TYR A CA 1
ATOM 709 C C . TYR A 1 90 ? 0.060 2.968 7.259 1.00 89.12 90 TYR A C 1
ATOM 711 O O . TYR A 1 90 ? -0.525 3.863 6.643 1.00 89.12 90 TYR A O 1
ATOM 719 N N . GLY A 1 91 ? -0.436 2.427 8.359 1.00 90.62 91 GLY A N 1
ATOM 720 C CA . GLY A 1 91 ? -1.758 2.803 8.810 1.00 90.62 91 GLY A CA 1
ATOM 721 C C . GLY A 1 91 ? -2.225 2.080 10.052 1.00 90.62 91 GLY A C 1
ATOM 722 O O . GLY A 1 91 ? -1.482 1.325 10.683 1.00 90.62 91 GLY A O 1
ATOM 723 N N . THR A 1 92 ? -3.492 2.326 10.379 1.00 91.56 92 THR A N 1
ATOM 724 C CA . THR A 1 92 ? -4.199 1.624 11.446 1.00 91.56 92 THR A CA 1
ATOM 725 C C . THR A 1 92 ? -5.553 1.124 10.977 1.00 91.56 92 THR A C 1
ATOM 727 O O . THR A 1 92 ? -6.305 1.852 10.337 1.00 91.56 92 THR A O 1
ATOM 730 N N . ALA A 1 93 ? -5.898 -0.101 11.351 1.00 90.06 93 ALA A N 1
ATOM 731 C CA . ALA A 1 93 ? -7.244 -0.635 11.227 1.00 90.06 93 ALA A CA 1
ATOM 732 C C . ALA A 1 93 ? -7.837 -0.815 12.634 1.00 90.06 93 ALA A C 1
ATOM 734 O O . ALA A 1 93 ? -7.256 -1.487 13.484 1.00 90.06 93 ALA A O 1
ATOM 735 N N . THR A 1 94 ? -8.966 -0.167 12.916 1.00 89.50 94 THR A N 1
ATOM 736 C CA . THR A 1 94 ? -9.611 -0.129 14.238 1.00 89.50 94 THR A CA 1
ATOM 737 C C . THR A 1 94 ? -10.866 -0.997 14.232 1.00 89.50 94 THR A C 1
ATOM 739 O O . THR A 1 94 ? -11.694 -0.896 13.324 1.00 89.50 94 THR A O 1
ATOM 742 N N . THR A 1 95 ? -11.025 -1.866 15.229 1.00 87.12 95 THR A N 1
ATOM 743 C CA . THR A 1 95 ? -12.231 -2.692 15.388 1.00 87.12 95 THR A CA 1
ATOM 744 C C . THR A 1 95 ? -13.375 -1.889 16.005 1.00 87.12 95 THR A C 1
ATOM 746 O O . THR A 1 95 ? -13.159 -0.887 16.687 1.00 87.12 95 THR A O 1
ATOM 749 N N . ALA A 1 96 ? -14.615 -2.324 15.773 1.00 82.00 96 ALA A N 1
ATOM 750 C CA . ALA A 1 96 ? -15.775 -1.660 16.352 1.00 82.00 96 ALA A CA 1
ATOM 751 C C . ALA A 1 96 ? -15.728 -1.692 17.888 1.00 82.00 96 ALA A C 1
ATOM 753 O O . ALA A 1 96 ? -15.428 -2.719 18.505 1.00 82.00 96 ALA A O 1
ATOM 754 N N . LEU A 1 97 ? -16.080 -0.565 18.504 1.00 75.25 97 LEU A N 1
ATOM 755 C CA . LEU A 1 97 ? -16.480 -0.533 19.903 1.00 75.25 97 LEU A CA 1
ATOM 756 C C . LEU A 1 97 ? -17.918 -1.050 19.983 1.00 75.25 97 LEU A C 1
ATOM 758 O O . LEU A 1 97 ? -18.785 -0.551 19.263 1.00 75.25 97 LEU A O 1
ATOM 762 N N . LYS A 1 98 ? -18.219 -1.991 20.885 1.00 63.09 98 LYS A N 1
ATOM 763 C CA . LYS A 1 98 ? -19.612 -2.137 21.316 1.00 63.09 98 LYS A CA 1
ATOM 764 C C . LYS A 1 98 ? -19.944 -0.917 22.159 1.00 63.09 98 LYS A C 1
ATOM 766 O O . LYS A 1 98 ? -19.568 -0.839 23.327 1.00 63.09 98 LYS A O 1
ATOM 771 N N . VAL A 1 99 ? -20.658 0.039 21.577 1.00 61.31 99 VAL A N 1
ATOM 772 C CA . VAL A 1 99 ? -21.345 1.046 22.381 1.00 61.31 99 VAL A CA 1
ATOM 773 C C . VAL A 1 99 ? -22.397 0.288 23.180 1.00 61.31 99 VAL A C 1
ATOM 775 O O . VAL A 1 99 ? -23.336 -0.272 22.615 1.00 61.31 99 VAL A O 1
ATOM 778 N N . LYS A 1 100 ? -22.212 0.201 24.499 1.00 54.00 100 LYS A N 1
ATOM 779 C CA . LYS A 1 100 ? -23.252 -0.308 25.390 1.00 54.00 100 LYS A CA 1
ATOM 780 C C . LYS A 1 100 ? -24.419 0.668 25.249 1.00 54.00 100 LYS A C 1
ATOM 782 O O . LYS A 1 100 ? -24.295 1.817 25.670 1.00 54.00 100 LYS A O 1
ATOM 787 N N . ALA A 1 101 ? -25.498 0.248 24.589 1.00 52.81 101 ALA A N 1
ATOM 788 C CA . ALA A 1 101 ? -26.710 1.047 24.500 1.00 52.81 101 ALA A CA 1
ATOM 789 C C . ALA A 1 101 ? -27.116 1.412 25.930 1.00 52.81 101 ALA A C 1
ATOM 791 O O . ALA A 1 101 ? -27.379 0.534 26.755 1.00 52.81 101 ALA A O 1
ATOM 792 N N . LYS A 1 102 ? -27.069 2.703 26.257 1.00 52.47 102 LYS A N 1
ATOM 793 C CA . LYS A 1 102 ? -27.574 3.195 27.531 1.00 52.47 102 LYS A CA 1
ATOM 794 C C . LYS A 1 102 ? -29.091 3.154 27.391 1.00 52.47 102 LYS A C 1
ATOM 796 O O . LYS A 1 102 ? -29.684 4.070 26.830 1.00 52.47 102 LYS A O 1
ATOM 801 N N . THR A 1 103 ? -29.704 2.044 27.795 1.00 52.47 103 THR A N 1
ATOM 802 C CA . THR A 1 103 ? -31.155 1.979 27.950 1.00 52.47 103 THR A CA 1
ATOM 803 C C . THR A 1 103 ? -31.500 2.985 29.037 1.00 52.47 103 THR A C 1
ATOM 805 O O . THR A 1 103 ? -31.292 2.732 30.222 1.00 52.47 103 THR A O 1
ATOM 808 N N . ASN A 1 104 ? -31.928 4.176 28.630 1.00 51.16 104 ASN A N 1
ATOM 809 C CA . ASN A 1 104 ? -32.536 5.125 29.540 1.00 51.16 104 ASN A CA 1
ATOM 810 C C . ASN A 1 104 ? -33.891 4.531 29.924 1.00 51.16 104 ASN A C 1
ATOM 812 O O . ASN A 1 104 ? -34.887 4.757 29.243 1.00 51.16 104 ASN A O 1
ATOM 816 N N . SER A 1 105 ? -33.917 3.745 30.998 1.00 58.94 105 SER A N 1
ATOM 817 C CA . SER A 1 105 ? -35.150 3.432 31.713 1.00 58.94 105 SER A CA 1
ATOM 818 C C . SER A 1 105 ? -35.596 4.705 32.431 1.00 58.94 105 SER A C 1
ATOM 820 O O . SER A 1 105 ? -35.342 4.893 33.616 1.00 58.94 105 SER A O 1
ATOM 822 N N . PHE A 1 106 ? -36.180 5.627 31.671 1.00 60.44 106 PHE A N 1
ATOM 823 C CA . PHE A 1 106 ? -36.961 6.738 32.189 1.00 60.44 106 PHE A CA 1
ATOM 824 C C . PHE A 1 106 ? -38.376 6.514 31.668 1.00 60.44 106 PHE A C 1
ATOM 826 O O . PHE A 1 106 ? -38.640 6.708 30.483 1.00 60.44 106 PHE A O 1
ATOM 833 N N . GLY A 1 107 ? -39.253 6.002 32.524 1.00 54.16 107 GLY A N 1
ATOM 834 C CA . GLY A 1 107 ? -40.607 5.659 32.116 1.00 54.16 107 GLY A CA 1
ATOM 835 C C . GLY A 1 107 ? -41.391 4.941 33.202 1.00 54.16 107 GLY A C 1
ATOM 836 O O . GLY A 1 107 ? -41.508 3.726 33.122 1.00 54.16 107 GLY A O 1
ATOM 837 N N . LEU A 1 108 ? -41.905 5.765 34.127 1.00 42.75 108 LEU A N 1
ATOM 838 C CA . LEU A 1 108 ? -43.134 5.632 34.930 1.00 42.75 108 LEU A CA 1
ATOM 839 C C . LEU A 1 108 ? -43.257 4.465 35.921 1.00 42.75 108 LEU A C 1
ATOM 841 O O . LEU A 1 108 ? -43.408 3.303 35.495 1.00 42.75 108 LEU A O 1
#

Foldseek 3Di:
DDDDDAQDKDKDKAAEQPPDPDPLNVCLCVCQVVCVCCVVPVHGRLHDDVQVVLVVVQFPDKDKDWDADDDDDDDDDVCCVVRGSDTMMITMGTHHHPPPPPPPPPDD